Protein AF-G8QUT9-F1 (afdb_monomer_lite)

Structure (mmCIF, N/CA/C/O backbone):
data_AF-G8QUT9-F1
#
_entry.id   AF-G8QUT9-F1
#
loop_
_atom_site.group_PDB
_atom_site.id
_atom_site.type_symbol
_atom_site.label_atom_id
_atom_site.label_alt_id
_atom_site.label_comp_id
_atom_site.label_asym_id
_atom_site.label_entity_id
_atom_site.label_seq_id
_atom_site.pdbx_PDB_ins_code
_atom_site.Cartn_x
_atom_site.Cartn_y
_atom_site.Cartn_z
_atom_site.occupancy
_atom_site.B_iso_or_equiv
_atom_site.auth_seq_id
_atom_site.auth_comp_id
_atom_site.auth_asym_id
_atom_site.auth_atom_id
_atom_site.pdbx_PDB_model_num
ATOM 1 N N . MET A 1 1 ? 25.055 6.020 1.974 1.00 44.78 1 MET A N 1
ATOM 2 C CA . MET A 1 1 ? 24.406 6.371 3.265 1.00 44.78 1 MET A CA 1
ATOM 3 C C . MET A 1 1 ? 22.897 6.110 3.281 1.00 44.78 1 MET A C 1
ATOM 5 O O . MET A 1 1 ? 22.398 5.653 4.297 1.00 44.78 1 MET A O 1
ATOM 9 N N . GLN A 1 2 ? 22.177 6.323 2.175 1.00 45.38 2 GLN A N 1
ATOM 10 C CA . GLN A 1 2 ? 20.712 6.190 2.088 1.00 45.38 2 GLN A CA 1
ATOM 11 C C . GLN A 1 2 ? 20.179 4.753 2.287 1.00 45.38 2 GLN A C 1
ATOM 13 O O . GLN A 1 2 ? 19.205 4.553 3.010 1.00 45.38 2 GLN A O 1
ATOM 18 N N . LYS A 1 3 ? 20.889 3.737 1.767 1.00 37.59 3 LYS A N 1
ATOM 19 C CA . LYS A 1 3 ? 20.542 2.308 1.935 1.00 37.59 3 LYS A CA 1
ATOM 20 C C . LYS A 1 3 ? 20.553 1.846 3.409 1.00 37.59 3 LYS A C 1
ATOM 22 O O . LYS A 1 3 ? 19.748 1.008 3.801 1.00 37.59 3 LYS A O 1
ATOM 27 N N . GLY A 1 4 ? 21.408 2.441 4.250 1.00 33.81 4 GLY A N 1
ATOM 28 C CA . GLY A 1 4 ? 21.499 2.116 5.682 1.00 33.81 4 GLY A CA 1
ATOM 29 C C . GLY A 1 4 ? 20.355 2.688 6.525 1.00 33.81 4 GLY A C 1
ATOM 30 O O . GLY A 1 4 ? 19.940 2.064 7.496 1.00 33.81 4 GLY A O 1
ATOM 31 N N . ILE A 1 5 ? 19.802 3.837 6.126 1.00 43.56 5 ILE A N 1
ATOM 32 C CA . ILE A 1 5 ? 18.673 4.481 6.816 1.00 43.56 5 ILE A CA 1
ATOM 33 C C . ILE A 1 5 ? 17.367 3.730 6.525 1.00 43.56 5 ILE A C 1
ATOM 35 O O . ILE A 1 5 ? 16.570 3.522 7.437 1.00 43.56 5 ILE A O 1
ATOM 39 N N . CYS A 1 6 ? 17.180 3.238 5.293 1.00 39.88 6 CYS A N 1
ATOM 40 C CA . CYS A 1 6 ? 16.035 2.388 4.951 1.00 39.88 6 CYS A CA 1
ATOM 41 C C . CYS A 1 6 ? 16.058 1.056 5.714 1.00 39.88 6 CYS A C 1
ATOM 43 O O . CYS A 1 6 ? 15.035 0.651 6.260 1.00 39.88 6 CYS A O 1
ATOM 45 N N . LEU A 1 7 ? 17.223 0.406 5.832 1.00 39.06 7 LEU A N 1
ATOM 46 C CA . LEU A 1 7 ? 17.356 -0.829 6.612 1.00 39.06 7 LEU A CA 1
ATOM 47 C C . LEU A 1 7 ? 17.069 -0.597 8.107 1.00 39.06 7 LEU A C 1
ATOM 49 O O . LEU A 1 7 ? 16.410 -1.418 8.741 1.00 39.06 7 LEU A O 1
ATOM 53 N N . LEU A 1 8 ? 17.508 0.541 8.658 1.00 37.34 8 LEU A N 1
ATOM 54 C CA . LEU A 1 8 ? 17.248 0.922 10.047 1.00 37.34 8 LEU A CA 1
ATOM 55 C C . LEU A 1 8 ? 15.750 1.152 10.304 1.00 37.34 8 LEU A C 1
ATOM 57 O O . LEU A 1 8 ? 15.237 0.678 11.311 1.00 37.34 8 LEU A O 1
ATOM 61 N N . LEU A 1 9 ? 15.041 1.823 9.389 1.00 47.12 9 LEU A N 1
ATOM 62 C CA . LEU A 1 9 ? 13.593 2.051 9.491 1.00 47.12 9 LEU A CA 1
ATOM 63 C C . LEU A 1 9 ? 12.794 0.747 9.365 1.00 47.12 9 LEU A C 1
ATOM 65 O O . LEU A 1 9 ? 11.864 0.529 10.134 1.00 47.12 9 LEU A O 1
ATOM 69 N N . ILE A 1 10 ? 13.201 -0.159 8.471 1.00 52.09 10 ILE A N 1
ATOM 70 C CA . ILE A 1 10 ? 12.577 -1.481 8.312 1.00 52.09 10 ILE A CA 1
ATOM 71 C C . ILE A 1 10 ? 12.765 -2.326 9.582 1.00 52.09 10 ILE A C 1
ATOM 73 O O . ILE A 1 10 ? 11.804 -2.896 10.095 1.00 52.09 10 ILE A O 1
ATOM 77 N N . VAL A 1 11 ? 13.976 -2.362 10.149 1.00 43.78 11 VAL A N 1
ATOM 78 C CA . VAL A 1 11 ? 14.249 -3.078 11.408 1.00 43.78 11 VAL A CA 1
ATOM 79 C C . VAL A 1 11 ? 13.504 -2.442 12.586 1.00 43.78 11 VAL A C 1
ATOM 81 O O . VAL A 1 11 ? 12.967 -3.168 13.423 1.00 43.78 11 VAL A O 1
ATOM 84 N N . LEU A 1 12 ? 13.394 -1.112 12.643 1.00 40.50 12 LEU A N 1
ATOM 85 C CA . LEU A 1 12 ? 12.656 -0.407 13.695 1.00 40.50 12 LEU A CA 1
ATOM 86 C C . LEU A 1 12 ? 11.138 -0.664 13.614 1.00 40.50 12 LEU A C 1
ATOM 88 O O . LEU A 1 12 ? 10.497 -0.839 14.650 1.00 40.50 12 LEU A O 1
ATOM 92 N N . CYS A 1 13 ? 10.568 -0.764 12.408 1.00 48.44 13 CYS A N 1
ATOM 93 C CA . CYS A 1 13 ? 9.147 -1.070 12.199 1.00 48.44 13 CYS A CA 1
ATOM 94 C C . CYS A 1 13 ? 8.794 -2.546 12.455 1.00 48.44 13 CYS A C 1
ATOM 96 O O . CYS A 1 13 ? 7.675 -2.833 12.871 1.00 48.44 13 CYS A O 1
ATOM 98 N N . ILE A 1 14 ? 9.728 -3.482 12.241 1.00 48.66 14 ILE A N 1
ATOM 99 C CA . ILE A 1 14 ? 9.493 -4.924 12.453 1.00 48.66 14 ILE A CA 1
ATOM 100 C C . ILE A 1 14 ? 9.743 -5.340 13.914 1.00 48.66 14 ILE A C 1
ATOM 102 O O . ILE A 1 14 ? 9.061 -6.227 14.426 1.00 48.66 14 ILE A O 1
ATOM 106 N N . THR A 1 15 ? 10.690 -4.712 14.619 1.00 37.91 15 THR A N 1
ATOM 107 C CA . THR A 1 15 ? 11.074 -5.150 15.979 1.00 37.91 15 THR A CA 1
ATOM 108 C C . THR A 1 15 ? 10.254 -4.517 17.103 1.00 37.91 15 THR A C 1
ATOM 110 O O . THR A 1 15 ? 10.110 -5.124 18.164 1.00 37.91 15 THR A O 1
ATOM 113 N N . THR A 1 16 ? 9.663 -3.339 16.890 1.00 46.09 16 THR A N 1
ATOM 114 C CA . THR A 1 16 ? 8.881 -2.645 17.928 1.00 46.09 16 THR A 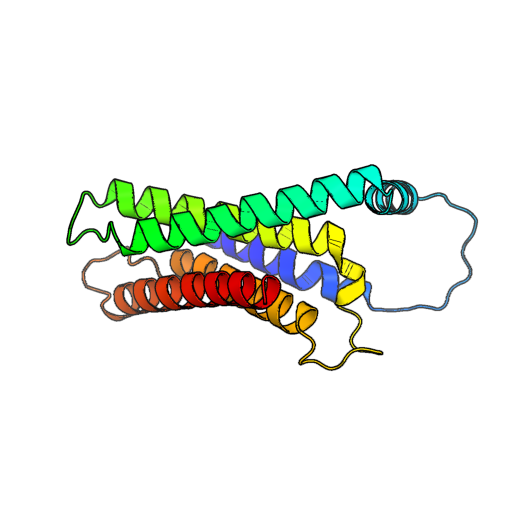CA 1
ATOM 115 C C . THR A 1 16 ? 7.575 -3.350 18.326 1.00 46.09 16 THR A C 1
ATOM 117 O O . THR A 1 16 ? 7.314 -3.413 19.529 1.00 46.09 16 THR A O 1
ATOM 120 N N . PRO A 1 17 ? 6.786 -3.972 17.423 1.00 43.59 17 PRO A N 1
ATOM 121 C CA . PRO A 1 17 ? 5.620 -4.746 17.854 1.00 43.59 17 PRO A CA 1
ATOM 122 C C . PRO A 1 17 ? 5.978 -6.135 18.414 1.00 43.59 17 PRO A C 1
ATOM 124 O O . PRO A 1 17 ? 5.182 -6.699 19.159 1.00 43.59 17 PRO A O 1
ATOM 127 N N . LEU A 1 18 ? 7.165 -6.686 18.113 1.00 33.47 18 LEU A N 1
ATOM 128 C CA . LEU A 1 18 ? 7.561 -8.029 18.568 1.00 33.47 18 LEU A CA 1
ATOM 129 C C . LEU A 1 18 ? 8.105 -8.043 20.010 1.00 33.47 18 LEU A C 1
ATOM 131 O O . LEU A 1 18 ? 7.971 -9.045 20.705 1.00 33.47 18 LEU A O 1
ATOM 135 N N . VAL A 1 19 ? 8.662 -6.924 20.489 1.00 39.41 19 VAL A N 1
ATOM 136 C CA . VAL A 1 19 ? 9.174 -6.785 21.870 1.00 39.41 19 VAL A CA 1
ATOM 137 C C . VAL A 1 19 ? 8.080 -6.379 22.870 1.00 39.41 19 VAL A C 1
ATOM 139 O O . VAL A 1 19 ? 8.214 -6.629 24.064 1.00 39.41 19 VAL A O 1
ATOM 142 N N . ALA A 1 20 ? 6.954 -5.827 22.410 1.00 44.41 20 ALA A N 1
ATOM 143 C CA . ALA A 1 20 ? 5.844 -5.434 23.286 1.00 44.41 20 ALA A CA 1
ATOM 144 C C . ALA A 1 20 ? 4.974 -6.615 23.775 1.00 44.41 20 ALA A C 1
ATOM 146 O O . ALA A 1 20 ? 4.035 -6.408 24.542 1.00 44.41 20 ALA A O 1
ATOM 147 N N . ALA A 1 21 ? 5.271 -7.847 23.346 1.00 41.47 21 ALA A N 1
ATOM 148 C CA . ALA A 1 21 ? 4.502 -9.044 23.689 1.00 41.47 21 ALA A CA 1
ATOM 149 C C . ALA A 1 21 ? 5.053 -9.837 24.891 1.00 41.47 21 ALA A C 1
ATOM 151 O O . ALA A 1 21 ? 4.556 -10.933 25.157 1.00 41.47 21 ALA A O 1
ATOM 152 N N . GLN A 1 22 ? 6.054 -9.329 25.622 1.00 39.25 22 GLN A N 1
ATOM 153 C CA . GLN A 1 22 ? 6.680 -10.083 26.710 1.00 39.25 22 GLN A CA 1
ATOM 154 C C . GLN A 1 22 ? 6.477 -9.453 28.097 1.00 39.25 22 GLN A C 1
ATOM 156 O O . GLN A 1 22 ? 6.831 -8.305 28.346 1.00 39.25 22 GLN A O 1
ATOM 161 N N . ASP A 1 23 ? 5.940 -10.299 28.978 1.00 37.38 23 ASP A N 1
ATOM 162 C CA . ASP A 1 23 ? 5.780 -10.204 30.432 1.00 37.38 23 ASP A CA 1
ATOM 163 C C . ASP A 1 23 ? 4.621 -9.381 31.017 1.00 37.38 23 ASP A C 1
ATOM 165 O O . ASP A 1 23 ? 4.745 -8.260 31.509 1.00 37.38 23 ASP A O 1
ATOM 169 N N . ALA A 1 24 ? 3.476 -10.061 31.093 1.00 49.19 24 ALA A N 1
ATOM 170 C CA . ALA A 1 24 ? 2.452 -9.818 32.091 1.00 49.19 24 ALA A CA 1
ATOM 171 C C . ALA A 1 24 ? 2.791 -10.591 33.377 1.00 49.19 24 ALA A C 1
ATOM 173 O O . ALA A 1 24 ? 2.402 -11.743 33.482 1.00 49.19 24 ALA A O 1
ATOM 174 N N . THR A 1 25 ? 3.462 -9.962 34.349 1.00 49.28 25 THR A N 1
ATOM 175 C CA . THR A 1 25 ? 3.269 -10.209 35.799 1.00 49.28 25 THR A CA 1
ATOM 176 C C . THR A 1 25 ? 4.122 -9.246 36.633 1.00 49.28 25 THR A C 1
ATOM 178 O O . THR A 1 25 ? 5.211 -9.592 37.076 1.00 49.28 25 THR A O 1
ATOM 181 N N . ALA A 1 26 ? 3.623 -8.038 36.899 1.00 41.31 26 ALA A N 1
ATOM 182 C CA . ALA A 1 26 ? 4.037 -7.252 38.063 1.00 41.31 26 ALA A CA 1
ATOM 183 C C . ALA A 1 26 ? 2.976 -6.189 38.366 1.00 41.31 26 ALA A C 1
ATOM 185 O O . ALA A 1 26 ? 2.683 -5.334 37.534 1.00 41.31 26 ALA A O 1
ATOM 186 N N . VAL A 1 27 ? 2.398 -6.240 39.566 1.00 55.53 27 VAL A N 1
ATOM 187 C CA . VAL A 1 27 ? 1.540 -5.173 40.097 1.00 55.53 27 VAL A CA 1
ATOM 188 C C . VAL A 1 27 ? 2.390 -3.903 40.218 1.00 55.53 27 VAL A C 1
ATOM 190 O O . VAL A 1 27 ? 3.414 -3.913 40.902 1.00 55.53 27 VAL A O 1
ATOM 193 N N . GLN A 1 28 ? 1.997 -2.827 39.532 1.00 42.06 28 GLN A N 1
ATOM 194 C CA . GLN A 1 28 ? 2.672 -1.524 39.548 1.00 42.06 28 GLN A CA 1
ATOM 195 C C . GLN A 1 28 ? 1.629 -0.388 39.627 1.00 42.06 28 GLN A C 1
ATOM 197 O O . GLN A 1 28 ? 0.517 -0.552 39.126 1.00 42.06 28 GLN A O 1
ATOM 202 N N . PRO A 1 29 ? 1.958 0.723 40.313 1.00 45.28 29 PRO A N 1
ATOM 203 C CA . PRO A 1 29 ? 1.004 1.709 40.826 1.00 45.28 29 PRO A CA 1
ATOM 204 C C . PRO A 1 29 ? 0.363 2.560 39.722 1.00 45.28 29 PRO A C 1
ATOM 206 O O . PRO A 1 29 ? 0.904 2.666 38.623 1.00 45.28 29 PRO A O 1
ATOM 209 N N . GLU A 1 30 ? -0.768 3.192 40.054 1.00 46.88 30 GLU A N 1
ATOM 210 C CA . GLU A 1 30 ? -1.532 4.159 39.250 1.00 46.88 30 GLU A CA 1
ATOM 211 C C . GLU A 1 30 ? -0.623 5.272 38.702 1.00 46.88 30 GLU A C 1
ATOM 213 O O . GLU A 1 30 ? -0.395 6.314 39.312 1.00 46.88 30 GLU A O 1
ATOM 218 N N . LYS A 1 31 ? -0.031 5.016 37.541 1.00 45.94 31 LYS A N 1
ATOM 219 C CA . LYS A 1 31 ? 0.764 5.969 36.783 1.00 45.94 31 LYS A CA 1
ATOM 220 C C . LYS A 1 31 ? 0.068 6.061 35.439 1.00 45.94 31 LYS A C 1
ATOM 222 O O . LYS A 1 31 ? 0.265 5.201 34.582 1.00 45.94 31 LYS A O 1
ATOM 227 N N . THR A 1 32 ? -0.778 7.076 35.271 1.00 52.66 32 THR A N 1
ATOM 228 C CA . THR A 1 32 ? -1.337 7.476 33.973 1.00 52.66 32 THR A CA 1
ATOM 229 C C . THR A 1 32 ? -0.183 7.930 33.087 1.00 52.66 32 THR A C 1
ATOM 231 O O . THR A 1 32 ? 0.177 9.101 32.996 1.00 52.66 32 THR A O 1
ATOM 234 N N . SER A 1 33 ? 0.499 6.937 32.535 1.00 60.78 33 SER A N 1
ATOM 235 C CA . SER A 1 33 ? 1.545 7.062 31.543 1.00 60.78 33 SER A CA 1
ATOM 236 C C . SER A 1 33 ? 0.950 7.764 30.323 1.00 60.78 33 SER A C 1
ATOM 238 O O . SER A 1 33 ? -0.150 7.418 29.900 1.00 60.78 33 SER A O 1
ATOM 240 N N . ILE A 1 34 ? 1.674 8.723 29.738 1.00 61.19 34 ILE A N 1
ATOM 241 C CA . ILE A 1 34 ? 1.282 9.425 28.498 1.00 61.19 34 ILE A CA 1
ATOM 242 C C . ILE A 1 34 ? 0.856 8.431 27.401 1.00 61.19 34 ILE A C 1
ATOM 244 O O . ILE A 1 34 ? -0.014 8.736 26.593 1.00 61.19 34 ILE A O 1
ATOM 248 N N . PHE A 1 35 ? 1.418 7.219 27.406 1.00 56.94 35 PHE A N 1
ATOM 249 C CA . PHE A 1 35 ? 1.060 6.148 26.477 1.00 56.94 35 PHE A CA 1
ATOM 250 C C . PHE A 1 35 ? -0.359 5.596 26.685 1.00 56.94 35 PHE A C 1
ATOM 252 O O . PHE A 1 35 ? -0.999 5.225 25.708 1.00 56.94 35 PHE A O 1
ATOM 259 N N . VAL A 1 36 ? -0.865 5.572 27.923 1.00 60.38 36 VAL A N 1
ATOM 260 C CA . VAL A 1 36 ? -2.257 5.194 28.227 1.00 60.38 36 VAL A CA 1
ATOM 261 C C . VAL A 1 36 ? -3.198 6.274 27.694 1.00 60.38 36 VAL A C 1
ATOM 263 O O . VAL A 1 36 ? -4.099 5.968 26.929 1.00 60.38 36 VAL A O 1
ATOM 266 N N . THR A 1 37 ? -2.898 7.551 27.950 1.00 70.25 37 THR A N 1
ATOM 267 C CA . THR A 1 37 ? -3.704 8.675 27.443 1.00 70.25 37 THR A CA 1
ATOM 268 C C . THR A 1 37 ? -3.699 8.775 25.914 1.00 70.25 37 THR A C 1
ATOM 270 O O . THR A 1 37 ? -4.733 9.049 25.312 1.00 70.25 37 THR A O 1
ATOM 273 N N . ALA A 1 38 ? -2.554 8.543 25.264 1.00 71.94 38 ALA A N 1
ATOM 274 C CA . ALA A 1 38 ? -2.459 8.550 23.805 1.00 71.94 38 ALA A CA 1
ATOM 275 C C . ALA A 1 38 ? -3.244 7.391 23.176 1.00 71.94 38 ALA A C 1
ATOM 277 O O . ALA A 1 38 ? -3.892 7.577 22.149 1.00 71.94 38 ALA A O 1
ATOM 278 N N . ARG A 1 39 ? -3.212 6.209 23.800 1.00 75.69 39 ARG A N 1
ATOM 279 C CA . ARG A 1 39 ? -3.988 5.053 23.356 1.00 75.69 39 ARG A CA 1
ATOM 280 C C . ARG A 1 39 ? -5.487 5.289 23.511 1.00 75.69 39 ARG A C 1
ATOM 282 O O . ARG A 1 39 ? -6.210 5.099 22.543 1.00 75.69 39 ARG A O 1
ATOM 289 N N . ASP A 1 40 ? -5.928 5.765 24.671 1.00 80.62 40 ASP A N 1
ATOM 290 C CA . ASP A 1 40 ? -7.341 6.068 24.922 1.00 80.62 40 ASP A CA 1
ATOM 291 C C . ASP A 1 40 ? -7.868 7.123 23.934 1.00 80.62 40 ASP A C 1
ATOM 293 O O . ASP A 1 40 ? -8.999 7.044 23.460 1.00 80.62 40 ASP A O 1
ATOM 297 N N . TYR A 1 41 ? -7.022 8.091 23.562 1.00 79.56 41 TYR A N 1
ATOM 298 C CA . TYR A 1 41 ? -7.341 9.079 22.534 1.00 79.56 41 TYR A CA 1
ATOM 299 C C . TYR A 1 41 ? -7.446 8.464 21.130 1.00 79.56 41 TYR A C 1
ATOM 301 O O . TYR A 1 41 ? -8.384 8.780 20.400 1.00 79.56 41 TYR A O 1
ATOM 309 N N . LEU A 1 42 ? -6.526 7.570 20.749 1.00 80.62 42 LEU A N 1
ATOM 310 C CA . LEU A 1 42 ? -6.576 6.848 19.468 1.00 80.62 42 LEU A CA 1
ATOM 311 C C . LEU A 1 42 ? -7.784 5.908 19.360 1.00 80.62 42 LEU A C 1
ATOM 313 O O . LEU A 1 42 ? -8.305 5.712 18.266 1.00 80.62 42 LEU A O 1
ATOM 317 N N . GLU A 1 43 ? -8.236 5.354 20.484 1.00 81.56 43 GLU A N 1
ATOM 318 C CA . GLU A 1 43 ? -9.417 4.490 20.566 1.00 81.56 43 GLU A CA 1
ATOM 319 C C . GLU A 1 43 ? -10.737 5.287 20.649 1.00 81.56 43 GLU A C 1
ATOM 321 O O . GLU A 1 43 ? -11.815 4.688 20.605 1.00 81.56 43 GLU A O 1
ATOM 326 N N . SER A 1 44 ? -10.688 6.627 20.726 1.00 85.00 44 SER A N 1
ATOM 327 C CA . SER A 1 44 ? -11.901 7.454 20.695 1.00 85.00 44 SER A CA 1
ATOM 328 C C . SER A 1 44 ? -12.644 7.302 19.357 1.00 85.00 44 SER A C 1
ATOM 330 O O . SER A 1 44 ? -11.999 7.209 18.307 1.00 85.00 44 SER A O 1
ATOM 332 N N . PRO A 1 45 ? -13.993 7.285 19.350 1.00 87.19 45 PRO A N 1
ATOM 333 C CA . PRO A 1 45 ? -14.771 7.041 18.134 1.00 87.19 45 PRO A CA 1
ATOM 334 C C . PRO A 1 45 ? -14.443 8.009 16.993 1.00 87.19 45 PRO A C 1
ATOM 336 O O . PRO A 1 45 ? -14.359 7.599 15.834 1.00 87.19 45 PRO A O 1
ATOM 339 N N . GLU A 1 46 ? -14.228 9.285 17.318 1.00 87.75 46 GLU A N 1
ATOM 340 C CA . GLU A 1 46 ? -13.926 10.319 16.333 1.00 87.75 46 GLU A CA 1
ATOM 341 C C . GLU A 1 46 ? -12.554 10.091 15.688 1.00 87.75 46 GLU A C 1
ATOM 343 O O . GLU A 1 46 ? -12.424 10.143 14.463 1.00 87.75 46 GLU A O 1
ATOM 348 N N . VAL A 1 47 ? -11.531 9.800 16.498 1.00 84.94 47 VAL A N 1
ATOM 349 C CA . VAL A 1 47 ? -10.165 9.567 16.009 1.00 84.94 47 VAL A CA 1
ATOM 350 C C . VAL A 1 47 ? -10.092 8.260 15.227 1.00 84.94 47 VAL A C 1
ATOM 352 O O . VAL A 1 47 ? -9.517 8.242 14.138 1.00 84.94 47 VAL A O 1
ATOM 355 N N . TYR A 1 48 ? -10.747 7.204 15.713 1.00 86.81 48 TYR A N 1
ATOM 356 C CA . TYR A 1 48 ? -10.837 5.921 15.020 1.00 86.81 48 TYR A CA 1
ATOM 357 C C . TYR A 1 48 ? -11.411 6.069 13.606 1.00 86.81 48 TYR A C 1
ATOM 359 O O . TYR A 1 48 ? -10.874 5.519 12.643 1.00 86.81 48 TYR A O 1
ATOM 367 N N . GLN A 1 49 ? -12.489 6.846 13.452 1.00 87.38 49 GLN A N 1
ATOM 368 C CA . GLN A 1 49 ? -13.123 7.057 12.151 1.00 87.38 49 GLN A CA 1
ATOM 369 C C . GLN A 1 49 ? -12.247 7.886 11.203 1.00 87.38 49 GLN A C 1
ATOM 371 O O . GLN A 1 49 ? -12.191 7.597 10.002 1.00 87.38 49 GLN A O 1
ATOM 376 N N . VAL A 1 50 ? -11.532 8.888 11.724 1.00 88.88 50 VAL A N 1
ATOM 377 C CA . VAL A 1 50 ? -10.562 9.668 10.941 1.00 88.88 50 VAL A CA 1
ATOM 378 C C . VAL A 1 50 ? -9.409 8.783 10.475 1.00 88.88 50 VAL A C 1
ATOM 380 O O . VAL A 1 50 ? -9.069 8.817 9.293 1.00 88.88 50 VAL A O 1
ATOM 383 N N . LEU A 1 51 ? -8.838 7.958 11.358 1.00 88.88 51 LEU A N 1
ATOM 384 C CA . LEU A 1 51 ? -7.763 7.030 11.001 1.00 88.88 51 LEU A CA 1
ATOM 385 C C . LEU A 1 51 ? -8.238 5.963 10.011 1.00 88.88 51 LEU A C 1
ATOM 387 O O . LEU A 1 51 ? -7.516 5.671 9.064 1.00 88.88 51 LEU A O 1
ATOM 391 N N . ALA A 1 52 ? -9.446 5.421 10.174 1.00 89.62 52 ALA A N 1
ATOM 392 C CA . ALA A 1 52 ? -10.028 4.477 9.219 1.00 89.62 52 ALA A CA 1
ATOM 393 C C . ALA A 1 52 ? -10.167 5.113 7.828 1.00 89.62 52 ALA A C 1
ATOM 395 O O . ALA A 1 52 ? -9.686 4.570 6.838 1.00 89.62 52 ALA A O 1
ATOM 396 N N . THR A 1 53 ? -10.736 6.318 7.768 1.00 90.94 53 THR A N 1
ATOM 397 C CA . THR A 1 53 ? -10.902 7.060 6.512 1.00 90.94 53 THR A CA 1
ATOM 398 C C . THR A 1 53 ? -9.548 7.378 5.873 1.00 90.94 53 THR A C 1
ATOM 400 O O . THR A 1 53 ? -9.371 7.214 4.668 1.00 90.94 53 THR A O 1
ATOM 403 N N . ALA A 1 54 ? -8.568 7.810 6.671 1.00 90.06 54 ALA A N 1
ATOM 404 C CA . ALA A 1 54 ? -7.220 8.084 6.190 1.00 90.06 54 ALA A CA 1
ATOM 405 C C . ALA A 1 54 ? -6.525 6.813 5.675 1.00 90.06 54 ALA A C 1
ATOM 407 O O . ALA A 1 54 ? -5.874 6.864 4.633 1.00 90.06 54 ALA A O 1
ATOM 408 N N . HIS A 1 55 ? -6.683 5.680 6.366 1.00 91.56 55 HIS A N 1
ATOM 409 C CA . HIS A 1 55 ? -6.148 4.388 5.939 1.00 91.56 55 HIS A CA 1
ATOM 410 C C . HIS A 1 55 ? -6.661 4.006 4.548 1.00 91.56 55 HIS A C 1
ATOM 412 O O . HIS A 1 55 ? -5.851 3.672 3.681 1.00 91.56 55 HIS A O 1
ATOM 418 N N . ASP A 1 56 ? -7.971 4.138 4.325 1.00 90.56 56 ASP A N 1
ATOM 419 C CA . ASP A 1 56 ? -8.612 3.822 3.050 1.00 90.56 56 ASP A CA 1
ATOM 420 C C . ASP A 1 56 ? -8.120 4.748 1.932 1.00 90.56 56 ASP A C 1
ATOM 422 O O . ASP A 1 56 ? -7.648 4.280 0.897 1.00 90.56 56 ASP A O 1
ATOM 426 N N . TRP A 1 57 ? -8.152 6.069 2.145 1.00 94.44 57 TRP A N 1
ATOM 427 C CA . TRP A 1 57 ? -7.709 7.041 1.137 1.00 94.44 57 TRP A CA 1
ATOM 428 C C . TRP A 1 57 ? -6.242 6.863 0.752 1.00 94.44 57 TRP A C 1
ATOM 430 O O . TRP A 1 57 ? -5.899 6.874 -0.435 1.00 94.44 57 TRP A O 1
ATOM 440 N N . VAL A 1 58 ? -5.369 6.695 1.745 1.00 92.44 58 VAL A N 1
ATOM 441 C CA . VAL A 1 58 ? -3.937 6.495 1.513 1.00 92.44 58 VAL A CA 1
ATOM 442 C C . VAL A 1 58 ? -3.688 5.132 0.857 1.00 92.44 58 VAL A C 1
ATOM 444 O O . VAL A 1 58 ? -2.877 5.044 -0.063 1.00 92.44 58 VAL A O 1
ATOM 447 N N . GLY A 1 59 ? -4.420 4.087 1.257 1.00 90.94 59 GLY A N 1
ATOM 448 C CA . GLY A 1 59 ? -4.346 2.755 0.655 1.00 90.94 59 GLY A CA 1
ATOM 449 C C . GLY A 1 59 ? -4.766 2.748 -0.818 1.00 90.94 59 GLY A C 1
ATOM 450 O O . GLY A 1 59 ? -4.025 2.257 -1.670 1.00 90.94 59 GLY A O 1
ATOM 451 N N . TYR A 1 60 ? -5.903 3.365 -1.151 1.00 90.62 60 TYR A N 1
ATOM 452 C CA . TYR A 1 60 ? -6.359 3.513 -2.538 1.00 90.62 60 TYR A CA 1
ATOM 453 C C . TYR A 1 60 ? -5.390 4.345 -3.376 1.00 90.62 60 TYR A C 1
ATOM 455 O O . TYR A 1 60 ? -5.122 4.004 -4.529 1.00 90.62 60 TYR A O 1
ATOM 463 N N . SER A 1 61 ? -4.813 5.396 -2.789 1.00 93.56 61 SER A N 1
ATOM 464 C CA . SER A 1 61 ? -3.787 6.202 -3.452 1.00 93.56 61 SER A CA 1
ATOM 465 C C . SER A 1 61 ? -2.538 5.374 -3.754 1.00 93.56 61 SER A C 1
ATOM 467 O O . SER A 1 61 ? -2.022 5.449 -4.865 1.00 93.56 61 SER A O 1
ATOM 469 N N . ALA A 1 62 ? -2.082 4.536 -2.816 1.00 92.38 62 ALA A N 1
ATOM 470 C CA . ALA A 1 62 ? -0.941 3.645 -3.028 1.00 92.38 62 ALA A CA 1
ATOM 471 C C . ALA A 1 62 ? -1.172 2.681 -4.203 1.00 92.38 62 ALA A C 1
ATOM 473 O O . ALA A 1 62 ? -0.302 2.535 -5.060 1.00 92.38 62 ALA A O 1
ATOM 474 N N . VAL A 1 63 ? -2.366 2.082 -4.283 1.00 91.69 63 VAL A N 1
ATOM 475 C CA . VAL A 1 63 ? -2.758 1.209 -5.401 1.00 91.69 63 VAL A CA 1
ATOM 476 C C . VAL A 1 63 ? -2.774 1.981 -6.721 1.00 91.69 63 VAL A C 1
ATOM 478 O O . VAL A 1 63 ? -2.162 1.543 -7.694 1.00 91.69 63 VAL A O 1
ATOM 481 N N . GLY A 1 64 ? -3.430 3.144 -6.757 1.00 90.00 64 GLY A N 1
ATOM 482 C CA . GLY A 1 64 ? -3.516 3.972 -7.961 1.00 90.00 64 GLY A CA 1
ATOM 483 C C . GLY A 1 64 ? -2.147 4.434 -8.465 1.00 90.00 64 GLY A C 1
ATOM 484 O O . GLY A 1 64 ? -1.867 4.335 -9.657 1.00 90.00 64 GLY A O 1
ATOM 485 N N . LEU A 1 65 ? -1.269 4.873 -7.561 1.00 93.69 65 LEU A N 1
ATOM 486 C CA . LEU A 1 65 ? 0.099 5.281 -7.883 1.00 93.69 65 LEU A CA 1
ATOM 487 C C . LEU A 1 65 ? 0.951 4.099 -8.358 1.00 93.69 65 LEU A C 1
ATOM 489 O O . LEU A 1 65 ? 1.700 4.248 -9.318 1.00 93.69 65 LEU A O 1
ATOM 493 N N . GLY A 1 66 ? 0.805 2.920 -7.742 1.00 88.81 66 GLY A N 1
ATOM 494 C CA . GLY A 1 66 ? 1.509 1.704 -8.160 1.00 88.81 66 GLY A CA 1
ATOM 495 C C . GLY A 1 66 ? 1.101 1.242 -9.561 1.00 88.81 66 GLY A C 1
ATOM 496 O O . GLY A 1 66 ? 1.961 0.942 -10.389 1.00 88.81 66 GLY A O 1
ATOM 497 N N . ILE A 1 67 ? -0.202 1.255 -9.864 1.00 88.50 67 ILE A N 1
ATOM 498 C CA . ILE A 1 67 ? -0.714 0.988 -11.218 1.00 88.50 67 ILE A CA 1
ATOM 499 C C . ILE A 1 67 ? -0.218 2.060 -12.190 1.00 88.50 67 ILE A C 1
ATOM 501 O O . ILE A 1 67 ? 0.242 1.729 -13.279 1.00 88.50 67 ILE A O 1
ATOM 505 N N . GLY A 1 68 ? -0.274 3.333 -11.791 1.00 88.12 68 GLY A N 1
ATOM 506 C CA . GLY A 1 68 ? 0.239 4.449 -12.578 1.00 88.12 68 GLY A CA 1
ATOM 507 C C . GLY A 1 68 ? 1.704 4.247 -12.951 1.00 88.12 68 GLY A C 1
ATOM 508 O O . GLY A 1 68 ? 2.035 4.307 -14.128 1.00 88.12 68 GLY A O 1
ATOM 509 N N . ALA A 1 69 ? 2.562 3.920 -11.985 1.00 88.19 69 ALA A N 1
ATOM 510 C CA . ALA A 1 69 ? 3.971 3.629 -12.232 1.00 88.19 69 ALA A CA 1
ATOM 511 C C . ALA A 1 69 ? 4.151 2.472 -13.229 1.00 88.19 69 ALA A C 1
ATOM 513 O O . ALA A 1 69 ? 4.952 2.583 -14.153 1.00 88.19 69 ALA A O 1
ATOM 514 N N . ALA A 1 70 ? 3.374 1.391 -13.102 1.00 84.25 70 ALA A N 1
ATOM 515 C CA . ALA A 1 70 ? 3.436 0.260 -14.029 1.00 84.25 70 ALA A CA 1
ATOM 516 C C . ALA A 1 70 ? 2.985 0.621 -15.458 1.00 84.25 70 ALA A C 1
ATOM 518 O O . ALA A 1 70 ? 3.589 0.168 -16.429 1.00 84.25 70 ALA A O 1
ATOM 519 N N . VAL A 1 71 ? 1.938 1.441 -15.599 1.00 86.38 71 VAL A N 1
ATOM 520 C CA . VAL A 1 71 ? 1.450 1.932 -16.901 1.00 86.38 71 VAL A CA 1
ATOM 521 C C . VAL A 1 71 ? 2.468 2.871 -17.540 1.00 86.38 71 VAL A C 1
ATOM 523 O O . VAL A 1 71 ? 2.755 2.768 -18.730 1.00 86.38 71 VAL A O 1
ATOM 526 N N . PHE A 1 72 ? 3.043 3.760 -16.739 1.00 85.62 72 PHE A N 1
ATOM 527 C CA . PHE A 1 72 ? 4.047 4.735 -17.140 1.00 85.62 72 PHE A CA 1
ATOM 528 C C . PHE A 1 72 ? 5.464 4.168 -17.041 1.00 85.62 72 PHE A C 1
ATOM 530 O O . PHE A 1 72 ? 6.379 4.865 -16.627 1.00 85.62 72 PHE A O 1
ATOM 537 N N . ASN A 1 73 ? 5.653 2.898 -17.399 1.00 77.88 73 ASN A N 1
ATOM 538 C CA . ASN A 1 73 ? 6.972 2.273 -17.442 1.00 77.88 73 ASN A CA 1
ATOM 539 C C . ASN A 1 73 ? 7.916 3.089 -18.360 1.00 77.88 73 ASN A C 1
ATOM 541 O O . ASN A 1 73 ? 7.462 3.503 -19.430 1.00 77.88 73 ASN A O 1
ATOM 545 N N . PRO A 1 74 ? 9.205 3.277 -18.021 1.00 67.50 74 PRO A N 1
ATOM 546 C CA . PRO A 1 74 ? 10.208 3.999 -18.823 1.00 67.50 74 PRO A CA 1
ATOM 547 C C . PRO A 1 74 ? 10.297 3.616 -20.314 1.00 67.50 74 PRO A C 1
ATOM 549 O O . PRO A 1 74 ? 10.686 4.409 -21.163 1.00 67.50 74 PRO A O 1
ATOM 552 N N . GLY A 1 75 ? 9.862 2.408 -20.692 1.00 68.31 75 GLY A N 1
ATOM 553 C CA . GLY A 1 75 ? 9.732 2.024 -22.106 1.00 68.31 75 GLY A CA 1
ATOM 554 C C . GLY A 1 75 ? 8.603 2.732 -22.880 1.00 68.31 75 GLY A C 1
ATOM 555 O O . GLY A 1 75 ? 8.516 2.568 -24.095 1.00 68.31 75 GLY A O 1
ATOM 556 N N . LEU A 1 76 ? 7.715 3.464 -22.197 1.00 64.81 76 LEU A N 1
ATOM 557 C CA . LEU A 1 76 ? 6.510 4.100 -22.747 1.00 64.81 76 LEU A CA 1
ATOM 558 C C . LEU A 1 76 ? 6.449 5.616 -22.495 1.00 64.81 76 LEU A C 1
ATOM 560 O O . LEU A 1 76 ? 5.831 6.326 -23.287 1.00 64.81 76 LEU A O 1
ATOM 564 N N . VAL A 1 77 ? 7.060 6.112 -21.415 1.00 72.94 77 VAL A N 1
ATOM 565 C CA . VAL A 1 77 ? 7.129 7.540 -21.051 1.00 72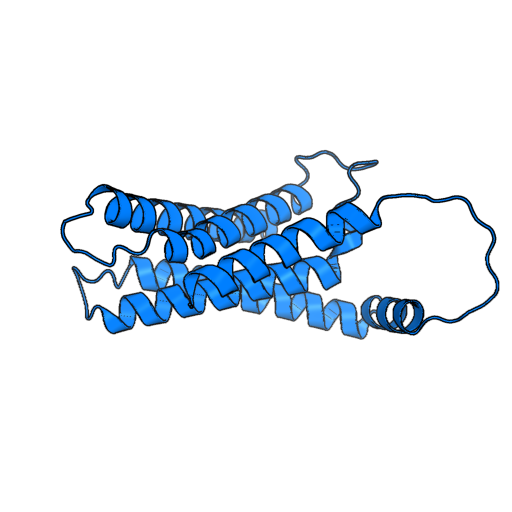.94 77 VAL A CA 1
ATOM 566 C C . VAL A 1 77 ? 8.444 7.857 -20.332 1.00 72.94 77 VAL A C 1
ATOM 568 O O . VAL A 1 77 ? 9.255 6.971 -20.113 1.00 72.94 77 VAL A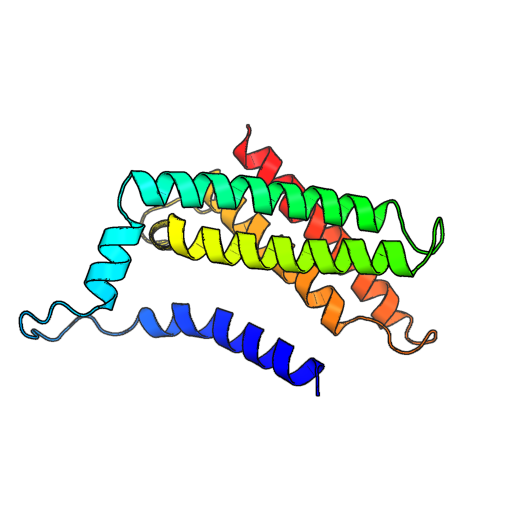 O 1
ATOM 571 N N . ASP A 1 78 ? 8.625 9.121 -19.953 1.00 75.94 78 ASP A N 1
ATOM 572 C CA . ASP A 1 78 ? 9.768 9.621 -19.191 1.00 75.94 78 ASP A CA 1
ATOM 573 C C . ASP A 1 78 ? 10.031 8.836 -17.882 1.00 75.94 78 ASP A C 1
ATOM 575 O O . ASP A 1 78 ? 9.128 8.661 -17.053 1.00 75.94 78 ASP A O 1
ATOM 579 N N . ASP A 1 79 ? 11.280 8.386 -17.702 1.00 76.69 79 ASP A N 1
ATOM 580 C CA . ASP A 1 79 ? 11.774 7.650 -16.529 1.00 76.69 79 ASP A CA 1
ATOM 581 C C . ASP A 1 79 ? 11.481 8.363 -15.199 1.00 76.69 79 ASP A C 1
ATOM 583 O O . ASP A 1 79 ? 11.238 7.702 -14.181 1.00 76.69 79 ASP A O 1
ATOM 587 N N . ASP A 1 80 ? 11.474 9.699 -15.179 1.00 83.81 80 ASP A N 1
ATOM 588 C CA . ASP A 1 80 ? 11.272 10.466 -13.952 1.00 83.81 80 ASP A CA 1
ATOM 589 C C . ASP A 1 80 ? 9.815 10.389 -13.486 1.00 83.81 80 ASP A C 1
ATOM 591 O O . ASP A 1 80 ? 9.551 10.366 -12.277 1.00 83.81 80 ASP A O 1
ATOM 595 N N . LEU A 1 81 ? 8.852 10.271 -14.410 1.00 85.56 81 LEU A N 1
ATOM 596 C CA . LEU A 1 81 ? 7.443 10.083 -14.055 1.00 85.56 81 LEU A CA 1
ATOM 597 C C . LEU A 1 81 ? 7.206 8.696 -13.445 1.00 85.56 81 LEU A C 1
ATOM 599 O O . LEU A 1 81 ? 6.539 8.598 -12.412 1.00 85.56 81 LEU A O 1
ATOM 603 N N . HIS A 1 82 ? 7.790 7.642 -14.029 1.00 87.19 82 HIS A N 1
ATOM 604 C CA . HIS A 1 82 ? 7.748 6.287 -13.469 1.00 87.19 82 HIS A CA 1
ATOM 605 C C . HIS A 1 82 ? 8.266 6.266 -12.028 1.00 87.19 82 HIS A C 1
ATOM 607 O O . HIS A 1 82 ? 7.575 5.816 -11.109 1.00 87.19 82 HIS A O 1
ATOM 613 N N . LYS A 1 83 ? 9.473 6.810 -11.826 1.00 85.88 83 LYS A N 1
ATOM 614 C CA . LYS A 1 83 ? 10.144 6.852 -10.522 1.00 85.88 83 LYS A CA 1
ATOM 615 C C . LYS A 1 83 ? 9.368 7.679 -9.507 1.00 85.88 83 LYS A C 1
ATOM 617 O O . LYS A 1 83 ? 9.234 7.262 -8.354 1.00 85.88 83 LYS A O 1
ATOM 622 N N . THR A 1 84 ? 8.818 8.819 -9.922 1.00 90.62 84 THR A N 1
ATOM 623 C CA . THR A 1 84 ? 8.016 9.683 -9.045 1.00 90.62 84 THR A CA 1
ATOM 624 C C . THR A 1 84 ? 6.750 8.968 -8.580 1.00 90.62 84 THR A C 1
ATOM 626 O O . THR A 1 84 ? 6.463 8.949 -7.382 1.00 90.62 84 THR A O 1
ATOM 629 N N . LEU A 1 85 ? 6.018 8.328 -9.497 1.00 91.00 85 LEU A N 1
ATOM 630 C CA . LEU A 1 85 ? 4.815 7.567 -9.159 1.00 91.00 85 LEU A CA 1
ATOM 631 C C . LEU A 1 85 ? 5.140 6.358 -8.279 1.00 91.00 85 LEU A C 1
ATOM 633 O O . LEU A 1 85 ? 4.465 6.151 -7.274 1.00 91.00 85 LEU A O 1
ATOM 637 N N . GLY A 1 86 ? 6.201 5.609 -8.595 1.00 90.00 86 GLY A N 1
ATOM 638 C CA . GLY A 1 86 ? 6.645 4.466 -7.795 1.00 90.00 86 GLY A CA 1
ATOM 639 C C . GLY A 1 86 ? 7.034 4.871 -6.372 1.00 90.00 86 GLY A C 1
ATOM 640 O O . GLY A 1 86 ? 6.570 4.273 -5.402 1.00 90.00 86 GLY A O 1
ATOM 641 N N . THR A 1 87 ? 7.808 5.949 -6.231 1.00 90.31 87 THR A N 1
ATOM 642 C CA . THR A 1 87 ? 8.209 6.492 -4.923 1.00 90.31 87 THR A CA 1
ATOM 643 C C . THR A 1 87 ? 6.998 6.965 -4.122 1.00 90.31 87 THR A C 1
ATOM 645 O O . THR A 1 87 ? 6.861 6.628 -2.945 1.00 90.31 87 THR A O 1
ATOM 648 N N . ALA A 1 88 ? 6.078 7.698 -4.754 1.00 91.88 88 ALA A N 1
ATOM 649 C CA . ALA A 1 88 ? 4.846 8.136 -4.107 1.00 91.88 88 ALA A CA 1
ATOM 650 C C . ALA A 1 88 ? 3.989 6.940 -3.657 1.00 91.88 88 ALA A C 1
ATOM 652 O O . ALA A 1 88 ? 3.438 6.957 -2.556 1.00 91.88 88 ALA A O 1
ATOM 653 N N . ALA A 1 89 ? 3.929 5.878 -4.465 1.00 92.44 89 ALA A N 1
ATOM 654 C CA . ALA A 1 89 ? 3.211 4.654 -4.135 1.00 92.44 89 ALA A CA 1
ATOM 655 C C . ALA A 1 89 ? 3.800 3.956 -2.896 1.00 92.44 89 ALA A C 1
ATOM 657 O O . ALA A 1 89 ? 3.049 3.482 -2.046 1.00 92.44 89 ALA A O 1
ATOM 658 N N . ILE A 1 90 ? 5.129 3.943 -2.752 1.00 91.75 90 ILE A N 1
ATOM 659 C CA . ILE A 1 90 ? 5.833 3.372 -1.591 1.00 91.75 90 ILE A CA 1
ATOM 660 C C . ILE A 1 90 ? 5.586 4.184 -0.320 1.00 91.75 90 ILE A C 1
ATOM 662 O O . ILE A 1 90 ? 5.354 3.619 0.751 1.00 91.75 90 ILE A O 1
ATOM 666 N N . VAL A 1 91 ? 5.629 5.514 -0.417 1.00 92.12 91 VAL A N 1
ATOM 667 C CA . VAL A 1 91 ? 5.325 6.390 0.723 1.00 92.12 91 VAL A CA 1
ATOM 668 C C . VAL A 1 91 ? 3.878 6.187 1.166 1.00 92.12 91 VAL A C 1
ATOM 670 O O . VAL A 1 91 ? 3.621 6.005 2.357 1.00 92.12 91 VAL A O 1
ATOM 673 N N . ALA A 1 92 ? 2.942 6.158 0.216 1.00 91.69 92 ALA A N 1
ATOM 674 C CA . ALA A 1 92 ? 1.536 5.920 0.502 1.00 91.69 92 ALA A CA 1
ATOM 675 C C . ALA A 1 92 ? 1.313 4.528 1.117 1.00 91.69 92 ALA A C 1
ATOM 677 O O . ALA A 1 92 ? 0.646 4.420 2.143 1.00 91.69 92 ALA A O 1
ATOM 678 N N . SER A 1 93 ? 1.913 3.463 0.575 1.00 91.81 93 SER A N 1
ATOM 679 C CA . SER A 1 93 ? 1.748 2.112 1.127 1.00 91.81 93 SER A CA 1
ATOM 680 C C . SER A 1 93 ? 2.305 1.999 2.548 1.00 91.81 93 SER A C 1
ATOM 682 O O . SER A 1 93 ? 1.635 1.473 3.437 1.00 91.81 93 SER A O 1
ATOM 684 N N . SER A 1 94 ? 3.481 2.579 2.796 1.00 91.62 94 SER A N 1
ATOM 685 C CA . SER A 1 94 ? 4.111 2.606 4.120 1.00 91.62 94 SER A CA 1
ATOM 686 C C . SER A 1 94 ? 3.263 3.375 5.135 1.00 91.62 94 SER A C 1
ATOM 688 O O . SER A 1 94 ? 3.063 2.914 6.261 1.00 91.62 94 SER A O 1
ATOM 690 N N . LEU A 1 95 ? 2.717 4.527 4.735 1.00 91.94 95 LEU A N 1
ATOM 691 C CA . LEU A 1 95 ? 1.835 5.322 5.584 1.00 91.94 95 LEU A CA 1
ATOM 692 C C . LEU A 1 95 ? 0.513 4.593 5.857 1.00 91.94 95 LEU A C 1
ATOM 694 O O . LEU A 1 95 ? 0.063 4.575 7.000 1.00 91.94 95 LEU A O 1
ATOM 698 N N . SER A 1 96 ? -0.077 3.944 4.850 1.00 91.44 96 SER A N 1
ATOM 699 C CA . SER A 1 96 ? -1.295 3.140 5.011 1.00 91.44 96 SER A CA 1
ATOM 700 C C . SER A 1 96 ? -1.085 2.014 6.029 1.00 91.44 96 SER A C 1
ATOM 702 O O . SER A 1 96 ? -1.902 1.868 6.939 1.00 91.44 96 SER A O 1
ATOM 704 N N . ILE A 1 97 ? 0.042 1.291 5.958 1.00 90.25 97 ILE A N 1
ATOM 705 C CA . ILE A 1 97 ? 0.413 0.266 6.950 1.00 90.25 97 ILE A CA 1
ATOM 706 C C . ILE A 1 97 ? 0.536 0.880 8.349 1.00 90.25 97 ILE A C 1
ATOM 708 O O . ILE A 1 97 ? -0.009 0.331 9.304 1.00 90.25 97 ILE A O 1
ATOM 712 N N . GLY A 1 98 ? 1.213 2.025 8.479 1.00 89.44 98 GLY A N 1
ATOM 713 C CA . GLY A 1 98 ? 1.366 2.722 9.758 1.00 89.44 98 GLY A CA 1
ATOM 714 C C . GLY A 1 98 ? 0.026 3.132 10.377 1.00 89.44 98 GLY A C 1
ATOM 715 O O . GLY A 1 98 ? -0.225 2.848 11.546 1.00 89.44 98 GLY A O 1
ATOM 716 N N . ILE A 1 99 ? -0.868 3.733 9.586 1.00 88.88 99 ILE A N 1
ATOM 717 C CA . ILE A 1 99 ? -2.223 4.092 10.033 1.00 88.88 99 ILE A CA 1
ATOM 718 C C . ILE A 1 99 ? -3.007 2.830 10.410 1.00 88.88 99 ILE A C 1
ATOM 720 O O . ILE A 1 99 ? -3.670 2.807 11.445 1.00 88.88 99 ILE A O 1
ATOM 724 N N . GLY A 1 100 ? -2.897 1.767 9.610 1.00 86.94 100 GLY A N 1
ATOM 725 C CA . GLY A 1 100 ? -3.555 0.492 9.877 1.00 86.94 100 GLY A CA 1
ATOM 726 C C . GLY A 1 100 ? -3.087 -0.135 11.190 1.00 86.94 100 GLY A C 1
ATOM 727 O O . GLY A 1 100 ? -3.905 -0.616 11.967 1.00 86.94 100 GLY A O 1
ATOM 728 N N . LEU A 1 101 ? -1.790 -0.062 11.494 1.00 86.31 101 LEU A N 1
ATOM 729 C CA . LEU A 1 101 ? -1.249 -0.513 12.773 1.00 86.31 101 LEU A CA 1
ATOM 730 C C . LEU A 1 101 ? -1.805 0.311 13.940 1.00 86.31 101 LEU A C 1
ATOM 732 O O . LEU A 1 101 ? -2.199 -0.267 14.947 1.00 86.31 101 LEU A O 1
ATOM 736 N N . LEU A 1 102 ? -1.882 1.638 13.808 1.00 86.56 102 LEU A N 1
ATOM 737 C CA . LEU A 1 102 ? -2.441 2.499 14.856 1.00 86.56 102 LEU A CA 1
ATOM 738 C C . LEU A 1 102 ? -3.934 2.227 15.090 1.00 86.56 102 LEU A C 1
ATOM 740 O O . LEU A 1 102 ? -4.355 2.128 16.239 1.00 86.56 102 LEU A O 1
ATOM 744 N N . ASN A 1 103 ? -4.713 2.059 14.019 1.00 85.69 103 ASN A N 1
ATOM 745 C CA . ASN A 1 103 ? -6.169 1.927 14.096 1.00 85.69 103 ASN A CA 1
ATOM 746 C C . ASN A 1 103 ? -6.651 0.495 14.385 1.00 85.69 103 ASN A C 1
ATOM 748 O O . ASN A 1 103 ? -7.728 0.291 14.940 1.00 85.69 103 ASN A O 1
ATOM 752 N N . TYR A 1 104 ? -5.868 -0.514 13.994 1.00 81.88 104 TYR A N 1
ATOM 753 C CA . TYR A 1 104 ? -6.276 -1.922 14.005 1.00 81.88 104 TYR A CA 1
ATOM 754 C C . TYR A 1 104 ? -5.270 -2.845 14.712 1.00 81.88 104 TYR A C 1
ATOM 756 O O . TYR A 1 104 ? -5.314 -4.059 14.516 1.00 81.88 104 TYR A O 1
ATOM 764 N N . SER A 1 105 ? -4.376 -2.315 15.559 1.00 78.75 105 SER A N 1
ATOM 765 C CA . SER A 1 105 ? -3.374 -3.115 16.298 1.00 78.75 105 SER A CA 1
ATOM 766 C C . SER A 1 105 ? -3.975 -4.294 17.075 1.00 78.75 105 SER A C 1
ATOM 768 O O . SER A 1 105 ? -3.381 -5.371 17.148 1.00 78.75 105 SER A O 1
ATOM 770 N N . ASN A 1 106 ? -5.182 -4.130 17.617 1.00 74.38 106 ASN A N 1
ATOM 771 C CA . ASN A 1 106 ? -5.903 -5.175 18.344 1.00 74.38 106 ASN A CA 1
ATOM 772 C C . ASN A 1 106 ? -6.294 -6.387 17.471 1.00 74.38 106 ASN A C 1
ATOM 774 O O . ASN A 1 106 ? -6.579 -7.457 18.013 1.00 74.38 106 ASN A O 1
ATOM 778 N N . ARG A 1 107 ? -6.264 -6.257 16.138 1.00 71.56 107 ARG A N 1
ATOM 779 C CA . ARG A 1 107 ? -6.604 -7.320 15.179 1.00 71.56 107 ARG A CA 1
ATOM 780 C C . ARG A 1 107 ? -5.454 -8.289 14.896 1.00 71.56 107 ARG A C 1
ATOM 782 O O . ARG A 1 107 ? -5.693 -9.350 14.332 1.00 71.56 107 ARG A O 1
ATOM 789 N N . PHE A 1 108 ? -4.231 -7.992 15.345 1.00 65.88 108 PHE A N 1
ATOM 790 C CA . PHE A 1 108 ? -3.097 -8.923 15.241 1.00 65.88 108 PHE A CA 1
ATOM 791 C C . PHE A 1 108 ? -3.097 -10.016 16.324 1.00 65.88 108 PHE A C 1
ATOM 793 O O . PHE A 1 108 ? -2.248 -10.907 16.295 1.00 65.88 108 PHE A O 1
ATOM 800 N N . SER A 1 109 ? -4.039 -9.993 17.279 1.00 63.09 109 SER A N 1
ATOM 801 C CA . SER A 1 109 ? -4.174 -11.075 18.259 1.00 63.09 109 SER A CA 1
ATOM 802 C C . SER A 1 109 ? -4.769 -12.324 17.600 1.00 63.09 109 SER A C 1
ATOM 804 O O . SER A 1 109 ? -5.980 -12.467 17.439 1.00 63.09 109 SER A O 1
ATOM 806 N N . THR A 1 110 ? -3.902 -13.274 17.259 1.00 54.00 110 THR A N 1
ATOM 807 C CA . THR A 1 110 ? -4.233 -14.573 16.645 1.00 54.00 110 THR A CA 1
ATOM 808 C C . THR A 1 110 ? -5.014 -15.526 17.559 1.00 54.00 110 THR A C 1
ATOM 810 O O . THR A 1 110 ? -5.385 -16.617 17.134 1.00 54.00 110 THR A O 1
ATOM 813 N N . SER A 1 111 ? -5.316 -15.134 18.804 1.00 52.22 111 SER A N 1
ATOM 814 C CA . SER A 1 111 ? -5.939 -16.021 19.799 1.00 52.22 111 SER A CA 1
ATOM 815 C C . SER A 1 111 ? -7.427 -16.322 19.559 1.00 52.22 111 SER A C 1
ATOM 817 O O . SER A 1 111 ? -7.962 -17.229 20.196 1.00 52.22 111 SER A O 1
ATOM 819 N N . LYS A 1 112 ? -8.113 -15.594 18.660 1.00 50.34 112 LYS A N 1
ATOM 820 C CA . LYS A 1 112 ? -9.569 -15.751 18.443 1.00 50.34 112 LYS A CA 1
ATOM 821 C C . LYS A 1 112 ? -10.063 -15.736 16.988 1.00 50.34 112 LYS A C 1
ATOM 823 O O . LYS A 1 112 ? -11.265 -15.871 16.781 1.00 50.34 112 LYS A O 1
ATOM 828 N N . GLY A 1 113 ? -9.202 -15.588 15.980 1.00 51.84 113 GLY A N 1
ATOM 829 C CA . GLY A 1 113 ? -9.649 -15.322 14.604 1.00 51.84 113 GLY A CA 1
ATOM 830 C C . GLY A 1 113 ? -9.109 -16.307 13.574 1.00 51.84 113 GLY A C 1
ATOM 831 O O . GLY A 1 113 ? -7.900 -16.468 13.448 1.00 51.84 113 GLY A O 1
ATOM 832 N N . ASN A 1 114 ? -10.003 -16.921 12.794 1.00 59.41 114 ASN A N 1
ATOM 833 C CA . ASN A 1 114 ? -9.652 -17.662 11.580 1.00 59.41 114 ASN A CA 1
ATOM 834 C C . ASN A 1 114 ? -8.764 -16.793 10.672 1.00 59.41 114 ASN A C 1
ATOM 836 O O . ASN A 1 114 ? -9.162 -15.695 10.283 1.00 59.41 114 ASN A O 1
ATOM 840 N N . LEU A 1 115 ? -7.594 -17.306 10.279 1.00 60.59 115 LEU A N 1
ATOM 841 C CA . LEU A 1 115 ? -6.636 -16.619 9.395 1.00 60.59 115 LEU A CA 1
ATOM 842 C C . LEU A 1 115 ? -7.264 -16.176 8.054 1.00 60.59 115 LEU A C 1
ATOM 844 O O . LEU A 1 115 ? -6.796 -15.236 7.425 1.00 60.59 115 LEU A O 1
ATOM 848 N N . PHE A 1 116 ? -8.348 -16.843 7.648 1.00 66.69 116 PHE A N 1
ATOM 849 C CA . PHE A 1 116 ? -9.075 -16.624 6.396 1.00 66.69 116 PHE A CA 1
ATOM 850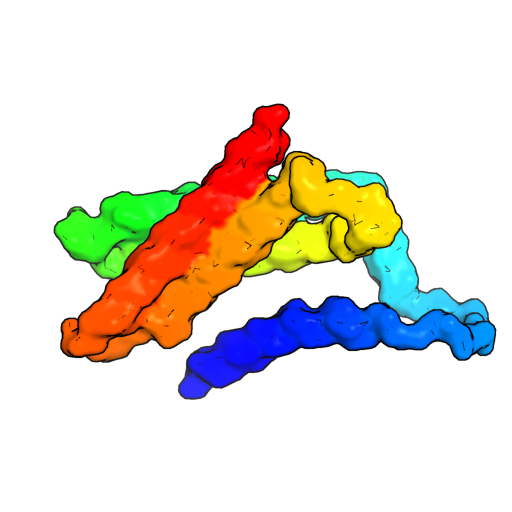 C C . PHE A 1 116 ? -10.327 -15.744 6.530 1.00 66.69 116 PHE A C 1
ATOM 852 O O . PHE A 1 116 ? -11.164 -15.726 5.630 1.00 66.69 116 PHE A O 1
ATOM 859 N N . GLN A 1 117 ? -10.506 -15.030 7.644 1.00 76.44 117 GLN A N 1
ATOM 860 C CA . GLN A 1 117 ? -11.508 -13.964 7.679 1.00 76.44 117 GLN A CA 1
ATOM 861 C C . GLN A 1 117 ? -11.088 -12.828 6.744 1.00 76.44 117 GLN A C 1
ATOM 863 O O . GLN A 1 117 ? -9.907 -12.500 6.649 1.00 76.44 117 GLN A O 1
ATOM 868 N N . LYS A 1 118 ? -12.071 -12.231 6.069 1.00 78.12 118 LYS A N 1
ATOM 869 C CA . LYS A 1 118 ? -11.901 -11.145 5.096 1.00 78.12 118 LYS A CA 1
ATOM 870 C C . LYS A 1 118 ? -10.967 -10.039 5.601 1.00 78.12 118 LYS A C 1
ATOM 872 O O . LYS A 1 118 ? -9.993 -9.716 4.927 1.00 78.12 118 LYS A O 1
ATOM 877 N N . ASP A 1 119 ? -11.189 -9.575 6.827 1.00 78.44 119 ASP A N 1
ATOM 878 C CA . ASP A 1 119 ? -10.373 -8.536 7.464 1.00 78.44 119 ASP A CA 1
ATOM 879 C C . ASP A 1 119 ? -8.907 -8.970 7.651 1.00 78.44 119 ASP A C 1
ATOM 881 O O . ASP A 1 119 ? -7.987 -8.190 7.415 1.00 78.44 119 ASP A O 1
ATOM 885 N N . ASN A 1 120 ? -8.666 -10.233 8.014 1.00 78.38 120 ASN A N 1
ATOM 886 C CA . ASN A 1 120 ? -7.313 -10.767 8.199 1.00 78.38 120 ASN A CA 1
ATOM 887 C C . ASN A 1 120 ? -6.584 -10.911 6.858 1.00 78.38 120 ASN A C 1
ATOM 889 O O . ASN A 1 120 ? -5.401 -10.588 6.761 1.00 78.38 120 ASN A O 1
ATOM 893 N N . ILE A 1 121 ? -7.295 -11.347 5.813 1.00 83.94 121 ILE A N 1
ATOM 894 C CA . ILE A 1 121 ? -6.748 -11.443 4.456 1.00 83.94 121 ILE A CA 1
ATOM 895 C C . ILE A 1 121 ? -6.407 -10.046 3.922 1.00 83.94 121 ILE A C 1
ATOM 897 O O . ILE A 1 121 ? -5.316 -9.863 3.386 1.00 83.94 121 ILE A O 1
ATOM 901 N N . HIS A 1 122 ? -7.286 -9.056 4.110 1.00 87.81 122 HIS A N 1
ATOM 902 C CA . HIS A 1 122 ? -7.019 -7.666 3.733 1.00 87.81 122 HIS A CA 1
ATOM 903 C C . HIS A 1 122 ? -5.742 -7.134 4.401 1.00 87.81 122 HIS A C 1
ATOM 905 O O . HIS A 1 122 ? -4.854 -6.626 3.714 1.00 87.81 122 HIS A O 1
ATOM 911 N N . ILE A 1 123 ? -5.610 -7.318 5.721 1.00 86.38 123 ILE A N 1
ATOM 912 C CA . ILE A 1 123 ? -4.437 -6.872 6.486 1.00 86.38 123 ILE A CA 1
ATOM 913 C C . ILE A 1 123 ? -3.157 -7.540 5.969 1.00 86.38 123 ILE A C 1
ATOM 915 O O . ILE A 1 123 ? -2.175 -6.856 5.682 1.00 86.38 123 ILE A O 1
ATOM 919 N N . VAL A 1 124 ? -3.157 -8.868 5.815 1.00 85.69 124 VAL A N 1
ATOM 920 C CA . VAL A 1 124 ? -1.968 -9.610 5.368 1.00 85.69 124 VAL A CA 1
ATOM 921 C C . VAL A 1 124 ? -1.571 -9.209 3.948 1.00 85.69 124 VAL A C 1
ATOM 923 O O . VAL A 1 124 ? -0.404 -8.906 3.710 1.00 85.69 124 VAL A O 1
ATOM 926 N N . LEU A 1 125 ? -2.521 -9.162 3.011 1.00 89.31 125 LEU A N 1
ATOM 927 C CA . LEU A 1 125 ? -2.244 -8.775 1.626 1.00 89.31 125 LEU A CA 1
ATOM 928 C C . LEU A 1 125 ? -1.768 -7.323 1.519 1.00 89.31 125 LEU A C 1
ATOM 930 O O . LEU A 1 125 ? -0.837 -7.050 0.766 1.00 89.31 125 LEU A O 1
ATOM 934 N N . GLY A 1 126 ? -2.355 -6.411 2.300 1.00 88.38 126 GLY A N 1
ATOM 935 C CA . GLY A 1 126 ? -1.936 -5.012 2.353 1.00 88.38 126 GLY A CA 1
ATOM 936 C C . GLY A 1 126 ? -0.503 -4.853 2.863 1.00 88.38 126 GLY A C 1
ATOM 937 O O . GLY A 1 126 ? 0.300 -4.165 2.232 1.00 88.38 126 GLY A O 1
ATOM 938 N N . ILE A 1 127 ? -0.150 -5.540 3.956 1.00 89.00 127 ILE A N 1
ATOM 939 C CA . ILE A 1 127 ? 1.206 -5.503 4.527 1.00 89.00 127 ILE A CA 1
ATOM 940 C C . ILE A 1 127 ? 2.220 -6.126 3.569 1.00 89.00 127 ILE A C 1
ATOM 942 O O . ILE A 1 127 ? 3.233 -5.501 3.266 1.00 89.00 127 ILE A O 1
ATOM 946 N N . VAL A 1 128 ? 1.961 -7.341 3.074 1.00 89.94 128 VAL A N 1
ATOM 947 C CA . VAL A 1 128 ? 2.882 -8.025 2.153 1.00 89.94 128 VAL A CA 1
ATOM 948 C C . VAL A 1 128 ? 3.042 -7.215 0.868 1.00 89.94 128 VAL A C 1
ATOM 950 O O . VAL A 1 128 ? 4.166 -7.017 0.412 1.00 89.94 128 VAL A O 1
ATOM 953 N N . GLY A 1 129 ? 1.946 -6.680 0.327 1.00 90.56 129 GLY A N 1
ATOM 954 C CA . GLY A 1 129 ? 1.970 -5.830 -0.856 1.00 90.56 129 GLY A CA 1
ATOM 955 C C . GLY A 1 129 ? 2.824 -4.575 -0.665 1.00 90.56 129 GLY A C 1
ATOM 956 O O . GLY A 1 129 ? 3.733 -4.318 -1.456 1.00 90.56 129 GLY A O 1
ATOM 957 N N . GLY A 1 130 ? 2.608 -3.839 0.429 1.00 89.56 130 GLY A N 1
ATOM 958 C CA . GLY A 1 130 ? 3.398 -2.648 0.747 1.00 89.56 130 GLY A CA 1
ATOM 959 C C . GLY A 1 130 ? 4.878 -2.951 1.005 1.00 89.56 130 GLY A C 1
ATOM 960 O O . GLY A 1 130 ? 5.741 -2.210 0.536 1.00 89.56 130 GLY A O 1
ATOM 961 N N . LEU A 1 131 ? 5.199 -4.071 1.663 1.00 89.06 131 LEU A N 1
ATOM 962 C CA . LEU A 1 131 ? 6.585 -4.513 1.864 1.00 89.06 131 LEU A CA 1
ATOM 963 C C . LEU A 1 131 ? 7.273 -4.904 0.551 1.00 89.06 131 LEU A C 1
ATOM 965 O O . LEU A 1 131 ? 8.441 -4.570 0.361 1.00 89.06 131 LEU A O 1
ATOM 969 N N . CYS A 1 132 ? 6.567 -5.563 -0.372 1.00 87.88 132 CYS A N 1
ATOM 970 C CA . CYS A 1 132 ? 7.084 -5.838 -1.713 1.00 87.88 132 CYS A CA 1
ATOM 971 C C . CYS A 1 132 ? 7.391 -4.538 -2.468 1.00 87.88 132 CYS A C 1
ATOM 973 O O . CYS A 1 132 ? 8.464 -4.421 -3.056 1.00 87.88 132 CYS A O 1
ATOM 975 N N . MET A 1 133 ? 6.505 -3.538 -2.390 1.00 87.56 133 MET A N 1
ATOM 976 C CA . MET A 1 133 ? 6.750 -2.222 -2.990 1.00 87.56 133 MET A CA 1
ATOM 977 C C . MET A 1 133 ? 7.959 -1.532 -2.356 1.00 87.56 133 MET A C 1
ATOM 979 O O . MET A 1 133 ? 8.806 -1.009 -3.072 1.00 87.56 133 MET A O 1
ATOM 983 N N . LEU A 1 134 ? 8.102 -1.578 -1.032 1.00 86.94 134 LEU A N 1
ATOM 984 C CA . LEU A 1 134 ? 9.260 -1.010 -0.339 1.00 86.94 134 LEU A CA 1
ATOM 985 C C . LEU A 1 134 ? 10.568 -1.713 -0.732 1.00 86.94 134 LEU A C 1
ATOM 987 O O . LEU A 1 134 ? 11.594 -1.061 -0.916 1.00 86.94 134 LEU A O 1
ATOM 991 N N . ALA A 1 135 ? 10.533 -3.035 -0.912 1.00 84.56 135 ALA A N 1
ATOM 992 C CA . ALA A 1 135 ? 11.695 -3.814 -1.320 1.00 84.56 135 ALA A CA 1
ATOM 993 C C . ALA A 1 135 ? 12.220 -3.417 -2.710 1.00 84.56 135 ALA A C 1
ATOM 995 O O . ALA A 1 135 ? 13.411 -3.586 -2.967 1.00 84.56 135 ALA A O 1
ATOM 996 N N . THR A 1 136 ? 11.394 -2.826 -3.581 1.00 83.44 136 THR A N 1
ATOM 997 C CA . THR A 1 136 ? 11.845 -2.345 -4.902 1.00 83.44 136 THR A CA 1
ATOM 998 C C . THR A 1 136 ? 12.977 -1.316 -4.808 1.00 83.44 136 THR A C 1
ATOM 1000 O O . THR A 1 136 ? 13.851 -1.309 -5.669 1.00 83.44 136 THR A O 1
ATOM 1003 N N . GLN A 1 137 ? 13.028 -0.527 -3.726 1.00 79.44 137 GLN A N 1
ATOM 1004 C CA . GLN A 1 137 ? 14.081 0.462 -3.444 1.00 79.44 137 GLN A CA 1
ATOM 1005 C C . GLN A 1 137 ? 15.427 -0.189 -3.096 1.00 79.44 137 GLN A C 1
ATOM 1007 O O . GLN A 1 137 ? 16.485 0.416 -3.238 1.00 79.44 137 GLN A O 1
ATOM 1012 N N . ILE A 1 138 ? 15.403 -1.431 -2.605 1.00 78.25 138 ILE A N 1
ATOM 1013 C CA . ILE A 1 138 ? 16.617 -2.194 -2.282 1.00 78.25 138 ILE A CA 1
ATOM 1014 C C . ILE A 1 138 ? 17.225 -2.772 -3.563 1.00 78.25 138 ILE A C 1
ATOM 1016 O O . ILE A 1 138 ? 18.446 -2.853 -3.686 1.00 78.25 138 ILE A O 1
ATOM 1020 N N . PHE A 1 139 ? 16.366 -3.162 -4.506 1.00 72.94 139 PHE A N 1
ATOM 1021 C CA . PHE A 1 139 ? 16.741 -3.785 -5.775 1.00 72.94 139 PHE A CA 1
ATOM 1022 C C . PHE A 1 139 ? 16.770 -2.805 -6.953 1.00 72.94 139 PHE A C 1
ATOM 1024 O O . PHE A 1 139 ? 16.885 -3.245 -8.094 1.00 72.94 139 PHE A O 1
ATOM 1031 N N . GLU A 1 140 ? 16.685 -1.497 -6.698 1.00 68.12 140 GLU A N 1
ATOM 1032 C CA . GLU A 1 140 ? 16.853 -0.483 -7.735 1.00 68.12 140 GLU A CA 1
ATOM 1033 C C . GLU A 1 140 ? 18.265 -0.622 -8.324 1.00 68.12 140 GLU A C 1
ATOM 1035 O O . GLU A 1 140 ? 19.275 -0.527 -7.617 1.00 68.12 140 GLU A O 1
ATOM 1040 N N . ALA A 1 141 ? 18.329 -0.976 -9.607 1.00 57.75 141 ALA A N 1
ATOM 1041 C CA . ALA A 1 141 ? 19.588 -1.217 -10.287 1.00 57.75 141 ALA A CA 1
ATOM 1042 C C . ALA A 1 141 ? 20.293 0.130 -10.501 1.00 57.75 141 ALA A C 1
ATOM 1044 O O . ALA A 1 141 ? 19.837 0.954 -11.283 1.00 57.75 141 ALA A O 1
ATOM 1045 N N . GLU A 1 142 ? 21.405 0.350 -9.796 1.00 56.53 142 GLU A N 1
ATOM 1046 C CA . GLU A 1 142 ? 22.311 1.491 -10.029 1.00 56.53 142 GLU A CA 1
ATOM 1047 C C . GLU A 1 142 ? 23.116 1.345 -11.333 1.00 56.53 142 GLU A C 1
ATOM 1049 O O . GLU A 1 142 ? 23.803 2.281 -11.727 1.00 56.53 142 GLU A O 1
ATOM 1054 N N . ASP A 1 143 ? 23.062 0.177 -11.981 1.00 54.22 143 ASP A N 1
ATOM 1055 C CA . ASP A 1 143 ? 23.888 -0.163 -13.136 1.00 54.22 143 ASP A CA 1
ATOM 1056 C C . ASP A 1 143 ? 23.060 -0.963 -14.156 1.00 54.22 143 ASP A C 1
ATOM 1058 O O . ASP A 1 143 ? 22.480 -2.004 -13.820 1.00 54.22 143 ASP A O 1
ATOM 1062 N N . ASP A 1 144 ? 23.029 -0.497 -15.406 1.00 52.94 144 ASP A N 1
ATOM 1063 C CA . ASP A 1 144 ? 22.193 -1.006 -16.511 1.00 52.94 144 ASP A CA 1
ATOM 1064 C C . ASP A 1 144 ? 22.482 -2.481 -16.871 1.00 52.94 144 ASP A C 1
ATOM 1066 O O . ASP A 1 144 ? 21.736 -3.125 -17.609 1.00 52.94 144 ASP A O 1
ATOM 1070 N N . ASN A 1 145 ? 23.560 -3.049 -16.317 1.00 50.75 145 ASN A N 1
ATOM 1071 C CA . ASN A 1 145 ? 24.003 -4.428 -16.529 1.00 50.75 145 ASN A CA 1
ATOM 1072 C C . ASN A 1 145 ? 23.573 -5.406 -15.419 1.00 50.75 145 ASN A C 1
ATOM 1074 O O . ASN A 1 145 ? 23.774 -6.618 -15.545 1.00 50.75 145 ASN A O 1
ATOM 1078 N N . ALA A 1 146 ? 22.957 -4.929 -14.332 1.00 61.12 146 ALA A N 1
ATOM 1079 C CA . ALA A 1 146 ? 22.440 -5.781 -13.264 1.00 61.12 146 ALA A CA 1
ATOM 1080 C C . ALA A 1 146 ? 21.049 -6.332 -13.628 1.00 61.12 146 ALA A C 1
ATOM 1082 O O . ALA A 1 146 ? 20.047 -6.015 -12.986 1.00 61.12 146 ALA A O 1
ATOM 1083 N N . ALA A 1 147 ? 20.986 -7.201 -14.642 1.00 61.38 147 ALA A N 1
ATOM 1084 C CA . ALA A 1 147 ? 19.744 -7.809 -15.139 1.00 61.38 147 ALA A CA 1
ATOM 1085 C C . ALA A 1 147 ? 18.881 -8.442 -14.025 1.00 61.38 147 ALA A C 1
ATOM 1087 O O . ALA A 1 147 ? 17.650 -8.434 -14.098 1.00 61.38 147 ALA A O 1
ATOM 1088 N N . PHE A 1 148 ? 19.517 -8.947 -12.962 1.00 65.44 148 PHE A N 1
ATOM 1089 C CA . PHE A 1 148 ? 18.827 -9.472 -11.785 1.00 65.44 148 PHE A CA 1
ATOM 1090 C C . PHE A 1 148 ? 18.128 -8.380 -10.955 1.00 65.44 148 PHE A C 1
ATOM 1092 O O . PHE A 1 148 ? 16.987 -8.578 -10.546 1.00 65.44 148 PHE A O 1
ATOM 1099 N N . GLY A 1 149 ? 18.768 -7.224 -10.741 1.00 65.19 149 GLY A N 1
ATOM 1100 C CA . GLY A 1 149 ? 18.200 -6.104 -9.979 1.00 65.19 149 GLY A CA 1
ATOM 1101 C C . GLY A 1 149 ? 17.001 -5.478 -10.687 1.00 65.19 149 GLY A C 1
ATOM 1102 O O . GLY A 1 149 ? 15.928 -5.369 -10.099 1.00 65.19 149 GLY A O 1
ATOM 1103 N N . ALA A 1 150 ? 17.131 -5.197 -11.987 1.00 66.94 150 ALA A N 1
ATOM 1104 C CA . ALA A 1 150 ? 16.036 -4.656 -12.796 1.00 66.94 150 ALA A CA 1
ATOM 1105 C C . ALA A 1 150 ? 14.820 -5.606 -12.862 1.00 66.94 150 ALA A C 1
ATOM 1107 O O . ALA A 1 150 ? 13.667 -5.178 -12.740 1.00 66.94 150 ALA A O 1
ATOM 1108 N N . SER A 1 151 ? 15.075 -6.916 -12.983 1.00 73.62 151 SER A N 1
ATOM 1109 C CA . SER A 1 151 ? 14.019 -7.937 -12.959 1.00 73.62 151 SER A CA 1
ATOM 1110 C C . SER A 1 151 ? 13.347 -8.026 -11.587 1.00 73.62 151 SER A C 1
ATOM 1112 O O . SER A 1 151 ? 12.122 -8.078 -11.504 1.00 73.62 151 SER A O 1
ATOM 1114 N N . ALA A 1 152 ? 14.127 -8.002 -10.501 1.00 79.12 152 ALA A N 1
ATOM 1115 C CA . ALA A 1 152 ? 13.601 -8.039 -9.140 1.00 79.12 152 ALA A CA 1
ATOM 1116 C C . ALA A 1 152 ? 12.778 -6.786 -8.805 1.00 79.12 152 ALA A C 1
ATOM 1118 O O . ALA A 1 152 ? 11.689 -6.925 -8.256 1.00 79.12 152 ALA A O 1
ATOM 1119 N N . HIS A 1 153 ? 13.239 -5.589 -9.183 1.00 82.75 153 HIS A N 1
ATOM 1120 C CA . HIS A 1 153 ? 12.499 -4.335 -9.009 1.00 82.75 153 HIS A CA 1
ATOM 1121 C C . HIS A 1 153 ? 11.117 -4.410 -9.673 1.00 82.75 153 HIS A C 1
ATOM 1123 O O . HIS A 1 153 ? 10.097 -4.176 -9.023 1.00 82.75 153 HIS A O 1
ATOM 1129 N N . SER A 1 1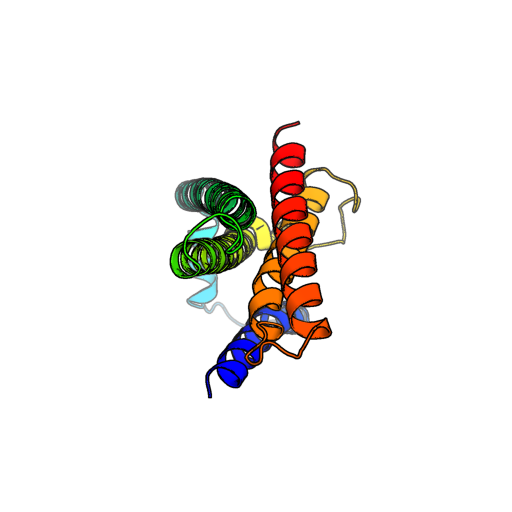54 ? 11.082 -4.831 -10.939 1.00 81.19 154 SER A N 1
ATOM 1130 C CA . SER A 1 154 ? 9.843 -4.938 -11.717 1.00 81.19 154 SER A CA 1
ATOM 1131 C C . SER A 1 154 ? 8.879 -5.979 -11.136 1.00 81.19 154 SER A C 1
ATOM 1133 O O . SER A 1 154 ? 7.689 -5.706 -10.970 1.00 81.19 154 SER A O 1
ATOM 1135 N N . ILE A 1 155 ? 9.384 -7.168 -10.780 1.00 84.81 155 ILE A N 1
ATOM 1136 C CA . ILE A 1 155 ? 8.568 -8.247 -10.203 1.00 84.81 155 ILE A CA 1
ATOM 1137 C C . ILE A 1 155 ? 8.015 -7.833 -8.839 1.00 84.81 155 ILE A C 1
ATOM 1139 O O . ILE A 1 155 ? 6.819 -7.981 -8.595 1.00 84.81 155 ILE A O 1
ATOM 1143 N N . LEU A 1 156 ? 8.857 -7.301 -7.950 1.00 86.94 156 LEU A N 1
ATOM 1144 C CA . LEU A 1 156 ? 8.442 -6.905 -6.604 1.00 86.94 156 LEU A CA 1
ATOM 1145 C C . LEU A 1 156 ? 7.458 -5.734 -6.634 1.00 86.94 156 LEU A C 1
ATOM 1147 O O . LEU A 1 156 ? 6.482 -5.755 -5.886 1.00 86.94 156 LEU A O 1
ATOM 1151 N N . GLY A 1 157 ? 7.661 -4.761 -7.526 1.00 85.56 157 GLY A N 1
ATOM 1152 C CA . GLY A 1 157 ? 6.734 -3.649 -7.718 1.00 85.56 157 GLY A CA 1
ATOM 1153 C C . GLY A 1 157 ? 5.372 -4.131 -8.209 1.00 85.56 157 GLY A C 1
ATOM 1154 O O . GLY A 1 157 ? 4.347 -3.804 -7.610 1.00 85.56 157 GLY A O 1
ATOM 1155 N N . GLY A 1 158 ? 5.362 -4.983 -9.240 1.00 85.94 158 GLY A N 1
ATOM 1156 C CA . GLY A 1 158 ? 4.137 -5.554 -9.799 1.00 85.94 158 GLY A CA 1
ATOM 1157 C C . GLY A 1 158 ? 3.374 -6.436 -8.808 1.00 85.94 158 GLY A C 1
ATOM 1158 O O . GLY A 1 158 ? 2.166 -6.265 -8.631 1.00 85.94 158 GLY A O 1
ATOM 1159 N N . VAL A 1 159 ? 4.068 -7.347 -8.116 1.00 88.75 159 VAL A N 1
ATOM 1160 C CA . VAL A 1 159 ? 3.473 -8.195 -7.069 1.00 88.75 159 VAL A CA 1
ATOM 1161 C C . VAL A 1 159 ? 2.947 -7.335 -5.925 1.00 88.75 159 VAL A C 1
ATOM 1163 O O . VAL A 1 159 ? 1.815 -7.530 -5.488 1.00 88.75 159 VAL A O 1
ATOM 1166 N N . GLY A 1 160 ? 3.729 -6.355 -5.473 1.00 90.88 160 GLY A N 1
ATOM 1167 C CA . GLY A 1 160 ? 3.357 -5.480 -4.371 1.00 90.88 160 GLY A CA 1
ATOM 1168 C C . GLY A 1 160 ? 2.080 -4.688 -4.643 1.00 90.88 160 GLY A C 1
ATOM 1169 O O . GLY A 1 160 ? 1.120 -4.779 -3.876 1.00 90.88 160 GLY A O 1
ATOM 1170 N N . ALA A 1 161 ? 2.026 -4.000 -5.787 1.00 88.81 161 ALA A N 1
ATOM 1171 C CA . ALA A 1 161 ? 0.841 -3.257 -6.211 1.00 88.81 161 ALA A CA 1
ATOM 1172 C C . ALA A 1 161 ? -0.380 -4.176 -6.398 1.00 88.81 161 ALA A C 1
ATOM 1174 O O . ALA A 1 161 ? -1.486 -3.824 -5.987 1.00 88.81 161 ALA A O 1
ATOM 1175 N N . SER A 1 162 ? -0.186 -5.377 -6.957 1.00 89.19 162 SER A N 1
ATOM 1176 C CA . SER A 1 162 ? -1.272 -6.342 -7.179 1.00 89.19 162 SER A CA 1
ATOM 1177 C C . SER A 1 162 ? -1.853 -6.885 -5.873 1.00 89.19 162 SER A C 1
ATOM 1179 O O . SER A 1 162 ? -3.070 -6.999 -5.750 1.00 89.19 162 SER A O 1
ATOM 1181 N N . LEU A 1 163 ? -1.012 -7.199 -4.883 1.00 92.69 163 LEU A N 1
ATOM 1182 C CA . LEU A 1 163 ? -1.472 -7.671 -3.573 1.00 92.69 163 LEU A CA 1
ATOM 1183 C C . LEU A 1 163 ? -2.222 -6.574 -2.810 1.00 92.69 163 LEU A C 1
ATOM 1185 O O . LEU A 1 163 ? -3.258 -6.860 -2.213 1.00 92.69 163 LEU A O 1
ATOM 1189 N N . MET A 1 164 ? -1.762 -5.321 -2.885 1.00 91.69 164 MET A N 1
ATOM 1190 C CA . MET A 1 164 ? -2.504 -4.186 -2.325 1.00 91.69 164 MET A CA 1
ATOM 1191 C C . MET A 1 164 ? -3.838 -3.956 -3.048 1.00 91.69 164 MET A C 1
ATOM 1193 O O . MET A 1 164 ? -4.859 -3.729 -2.407 1.00 91.69 164 MET A O 1
ATOM 1197 N N . ALA A 1 165 ? -3.874 -4.056 -4.378 1.00 89.75 165 ALA A N 1
ATOM 1198 C CA . ALA A 1 165 ? -5.126 -3.945 -5.125 1.00 89.75 165 ALA A CA 1
ATOM 1199 C C . ALA A 1 165 ? -6.104 -5.072 -4.749 1.00 89.75 165 ALA A C 1
ATOM 1201 O O . ALA A 1 165 ? -7.289 -4.828 -4.524 1.00 89.75 165 ALA A O 1
ATOM 1202 N N . ALA A 1 166 ? -5.605 -6.303 -4.626 1.00 90.44 166 ALA A N 1
ATOM 1203 C CA . ALA A 1 166 ? -6.400 -7.445 -4.196 1.00 90.44 166 ALA A CA 1
ATOM 1204 C C . ALA A 1 166 ? -6.934 -7.266 -2.768 1.00 90.44 166 ALA A C 1
ATOM 1206 O O . ALA A 1 166 ? -8.090 -7.606 -2.514 1.00 90.44 166 ALA A O 1
ATOM 1207 N N . SER A 1 167 ? -6.140 -6.699 -1.851 1.00 89.69 167 SER A N 1
ATOM 1208 C CA . SER A 1 167 ? -6.594 -6.432 -0.483 1.00 89.69 167 SER A CA 1
ATOM 1209 C C . SER A 1 167 ? -7.777 -5.464 -0.467 1.00 89.69 167 SER A C 1
ATOM 1211 O O . SER A 1 167 ? -8.752 -5.709 0.243 1.00 89.69 167 SER A O 1
ATOM 1213 N N . VAL A 1 168 ? -7.739 -4.412 -1.288 1.00 87.69 168 VAL A N 1
ATOM 1214 C CA . VAL A 1 168 ? -8.842 -3.454 -1.452 1.00 87.69 168 VAL A CA 1
ATOM 1215 C C . VAL A 1 168 ? -10.097 -4.142 -1.984 1.00 87.69 168 VAL A C 1
ATOM 1217 O O . VAL A 1 168 ? -11.170 -3.993 -1.406 1.00 87.69 168 VAL A O 1
ATOM 1220 N N . VAL A 1 169 ? -9.973 -4.934 -3.051 1.00 87.50 169 VAL A N 1
ATOM 1221 C CA . VAL A 1 169 ? -11.119 -5.643 -3.643 1.00 87.50 169 VAL A CA 1
ATOM 1222 C C . VAL A 1 169 ? -11.758 -6.588 -2.625 1.00 87.50 169 VAL A C 1
ATOM 1224 O O . VAL A 1 169 ? -12.975 -6.576 -2.462 1.00 87.50 169 VAL A O 1
ATOM 1227 N N . ILE A 1 170 ? -10.951 -7.357 -1.892 1.00 85.25 170 ILE A N 1
ATOM 1228 C CA . ILE A 1 170 ? -11.440 -8.265 -0.846 1.00 85.25 170 ILE A CA 1
ATOM 1229 C C . ILE A 1 170 ? -12.140 -7.495 0.276 1.00 85.25 170 ILE A C 1
ATOM 1231 O O . ILE A 1 170 ? -13.134 -7.974 0.807 1.00 85.25 170 ILE A O 1
ATOM 1235 N N . GLN A 1 171 ? -11.691 -6.286 0.618 1.00 83.19 171 GLN A N 1
ATOM 1236 C CA . GLN A 1 171 ? -12.377 -5.461 1.614 1.00 83.19 171 GLN A CA 1
ATOM 1237 C C . GLN A 1 171 ? -13.765 -4.998 1.138 1.00 83.19 171 GLN A C 1
ATOM 1239 O O . GLN A 1 171 ? -14.685 -4.876 1.949 1.00 83.19 171 GLN A O 1
ATOM 1244 N N . LEU A 1 172 ? -13.955 -4.798 -0.168 1.00 80.25 172 LEU A N 1
ATOM 1245 C CA . LEU A 1 172 ? -15.211 -4.304 -0.742 1.00 80.25 172 LEU A CA 1
ATOM 1246 C C . LEU A 1 172 ? -16.288 -5.389 -0.934 1.00 80.25 172 LEU A C 1
ATOM 1248 O O . LEU A 1 172 ? -17.469 -5.064 -0.831 1.00 80.25 172 LEU A O 1
ATOM 1252 N N . PHE A 1 173 ? -15.910 -6.655 -1.159 1.00 75.31 173 PHE A N 1
ATOM 1253 C CA . PHE A 1 173 ? -16.831 -7.788 -1.405 1.00 75.31 173 PHE A CA 1
ATOM 1254 C C . PHE A 1 173 ? -16.823 -8.801 -0.268 1.00 75.31 173 PHE A C 1
ATOM 1256 O O . PHE A 1 173 ? -17.861 -8.983 0.399 1.00 75.31 173 PHE A O 1
#

Radius of gyration: 18.64 Å; chains: 1; bounding box: 41×28×64 Å

Foldseek 3Di:
DVLVVLVVVVCVVVVVVVVVPDDDDDDDDPDPPVVVVVLVVCPDPVNLVVLVVLLLVLLVLLLVLLVQLVVCDVVNHPPVSSVVSLVSSLVSLVVSLVSCCSNPVVVPPPPDDDCPDLLNLL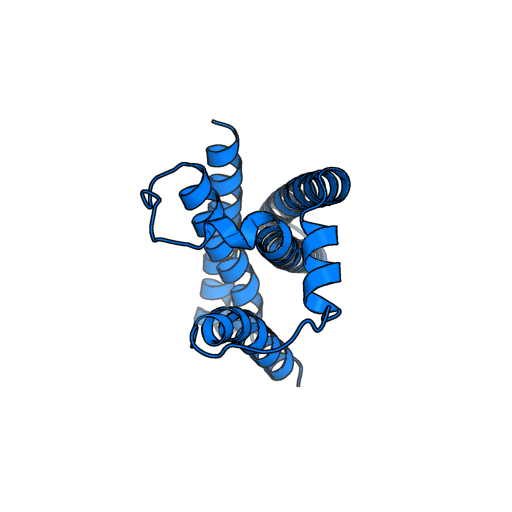NVLSVQLSVLSSCLVVLVDPDPPPPVSVVSSSVSSVSSSVSSVVSSVSVVD

pLDDT: mean 74.08, std 18.08, range [33.47, 94.44]

Sequence (173 aa):
MQKGICLLLIVLCITTPLVAAQDATAVQPEKTSIFVTARDYLESPEVYQVLATAHDWVGYSAVGLGIGAAVFNPGLVDDDLHKTLGTAAIVASSLSIGIGLLNYSNRFSTSKGNLFQKDNIHIVLGIVGGLCMLATQIFEAEDDNAAFGASAHSILGGVGASLMAASVVIQLF

Secondary structure (DSSP, 8-state):
-HHHHHHHHHHHHHHHHHHTTS-----------HHHHHHHHHTSHHHHHHHHHHHHHHHHHHHHHHHHHHHT-TTTS-HHHHHHHHHHHHHHHHHHHHHHHHHHGGGG-TTS--TTSHHHHHHHHHHHHHHHHHHTTTS--SSTT-HHHHHHHHHHHHHHHHHHHHHHHHHH-

Organism: Sphaerochaeta pleomorpha (strain ATCC BAA-1885 / DSM 22778 / Grapes) (NCBI:txid158190)